Protein AF-A0A2V9LVH1-F1 (afdb_monomer_lite)

Secondary structure (DSSP, 8-state):
----GGGT---EEEHHHH-GGGTTS-SSHHHHHHHHHT-TT-SEEE-----SHHHHHHTT-

Sequence (61 aa):
MNVSWKKYMKVGLVQFMAFPQVLKGEGPVLETLEKVLTDDFFDVVEITTIKDPGVRAQAKK

Radius of gyration: 13.35 Å; chains: 1; bounding box: 30×20×40 Å

Foldseek 3Di:
DDDDCVVVDFAEEAQCVVVVVCVVLDDPQPVSLVVRVPDPNGPYYHYDHNPDVVVVVVSVD

pLDDT: mean 94.72, std 7.4, range [49.88, 98.31]

Structure (mmCIF, N/CA/C/O backbone):
data_AF-A0A2V9LVH1-F1
#
_entry.id   AF-A0A2V9LVH1-F1
#
loop_
_atom_site.group_PDB
_atom_site.id
_atom_site.type_symbol
_atom_site.label_atom_id
_atom_site.label_alt_id
_atom_site.label_comp_id
_atom_site.label_asym_id
_atom_site.label_entity_id
_atom_site.label_seq_id
_atom_site.pdbx_PDB_ins_code
_atom_site.Cartn_x
_atom_site.Cartn_y
_atom_site.Cartn_z
_atom_site.occupancy
_atom_site.B_iso_or_equiv
_atom_site.auth_seq_id
_atom_site.auth_comp_id
_atom_site.auth_asym_id
_atom_site.auth_atom_id
_atom_site.pdbx_PDB_model_num
ATOM 1 N N . MET A 1 1 ? 19.114 -1.657 -27.512 1.00 49.88 1 MET A N 1
ATOM 2 C CA . MET A 1 1 ? 17.975 -2.410 -26.943 1.00 49.88 1 MET A CA 1
ATOM 3 C C . MET A 1 1 ? 17.501 -1.679 -25.699 1.00 49.88 1 MET A C 1
ATOM 5 O O . MET A 1 1 ? 18.250 -1.659 -24.735 1.00 49.88 1 MET A O 1
ATOM 9 N N . ASN A 1 2 ? 16.309 -1.079 -25.714 1.00 73.75 2 ASN A N 1
ATOM 10 C CA . ASN A 1 2 ? 15.672 -0.567 -24.496 1.00 73.75 2 ASN A CA 1
ATOM 11 C C . ASN A 1 2 ? 14.675 -1.619 -24.018 1.00 73.75 2 ASN A C 1
ATOM 13 O O . ASN A 1 2 ? 13.535 -1.662 -24.468 1.00 73.75 2 ASN A O 1
ATOM 17 N N . VAL A 1 3 ? 15.146 -2.532 -23.175 1.00 78.94 3 VAL A N 1
ATOM 18 C CA . VAL A 1 3 ? 14.275 -3.481 -22.477 1.00 78.94 3 VAL A CA 1
ATOM 19 C C . VAL A 1 3 ? 13.721 -2.803 -21.227 1.00 78.94 3 VAL A C 1
ATOM 21 O O . VAL A 1 3 ? 14.459 -2.112 -20.525 1.00 78.94 3 VAL A O 1
ATOM 24 N N . SER A 1 4 ? 12.424 -2.983 -20.962 1.00 86.06 4 SER A N 1
ATOM 25 C CA . SER A 1 4 ? 11.785 -2.441 -19.758 1.00 86.06 4 SER A CA 1
ATOM 26 C C . SER A 1 4 ? 12.518 -2.915 -18.505 1.00 86.06 4 SER A C 1
ATOM 28 O O . SER A 1 4 ? 12.877 -4.091 -18.393 1.00 86.06 4 SER A O 1
ATOM 30 N N . TRP A 1 5 ? 12.707 -2.014 -17.541 1.00 87.31 5 TRP A N 1
ATOM 31 C CA . TRP A 1 5 ? 13.337 -2.332 -16.258 1.00 87.31 5 TRP A CA 1
ATOM 32 C C . TRP A 1 5 ? 12.548 -3.393 -15.487 1.00 87.31 5 TRP A C 1
ATOM 34 O O . TRP A 1 5 ? 13.152 -4.171 -14.751 1.00 87.31 5 TRP A O 1
ATOM 44 N N . LYS A 1 6 ? 11.240 -3.520 -15.766 1.00 88.38 6 LYS A N 1
ATOM 45 C CA . LYS A 1 6 ? 10.371 -4.591 -15.251 1.00 88.38 6 LYS A CA 1
ATOM 46 C C . LYS A 1 6 ? 10.888 -6.006 -15.551 1.00 88.38 6 LYS A C 1
ATOM 48 O O . LYS A 1 6 ? 10.522 -6.962 -14.880 1.00 88.38 6 LYS A O 1
ATOM 53 N N . LYS A 1 7 ? 11.778 -6.162 -16.544 1.00 90.94 7 LYS A N 1
ATOM 54 C CA . LYS A 1 7 ? 12.463 -7.433 -16.829 1.00 90.94 7 LYS A CA 1
ATOM 55 C C . LYS A 1 7 ? 13.445 -7.845 -15.725 1.00 90.94 7 LYS A C 1
ATOM 57 O O . LYS A 1 7 ? 13.712 -9.031 -15.563 1.00 90.94 7 LYS A O 1
ATOM 62 N N . TYR A 1 8 ? 14.013 -6.877 -15.011 1.00 94.12 8 TYR A N 1
ATOM 63 C CA . TYR A 1 8 ? 15.082 -7.089 -14.034 1.00 94.12 8 TYR A CA 1
ATOM 64 C C . TYR A 1 8 ? 14.633 -6.846 -12.592 1.00 94.12 8 TYR A C 1
ATOM 66 O O . TYR A 1 8 ? 15.286 -7.326 -11.669 1.00 94.12 8 TYR A O 1
ATOM 74 N N . MET A 1 9 ? 13.540 -6.110 -12.385 1.00 94.12 9 MET A N 1
ATOM 75 C CA . MET A 1 9 ? 13.019 -5.778 -11.060 1.00 94.12 9 MET A CA 1
ATOM 76 C C . MET A 1 9 ? 11.503 -5.620 -11.080 1.00 94.12 9 MET A C 1
ATOM 78 O O . MET A 1 9 ? 10.923 -5.345 -12.124 1.00 94.12 9 MET A O 1
ATOM 82 N N . LYS A 1 10 ? 10.879 -5.740 -9.907 1.00 95.12 10 LYS A N 1
ATOM 83 C CA . LYS A 1 10 ? 9.492 -5.326 -9.695 1.00 95.12 10 LYS A CA 1
ATOM 84 C C . LYS A 1 10 ? 9.487 -3.909 -9.148 1.00 95.12 10 LYS A C 1
ATOM 86 O O . LYS A 1 10 ? 10.113 -3.658 -8.119 1.00 95.12 10 LYS A O 1
ATOM 91 N N . VAL A 1 11 ? 8.814 -2.996 -9.834 1.00 94.81 11 VAL A N 1
ATOM 92 C CA . VAL A 1 11 ? 8.696 -1.608 -9.377 1.00 94.81 11 VAL A CA 1
ATOM 93 C C . VAL A 1 11 ? 7.563 -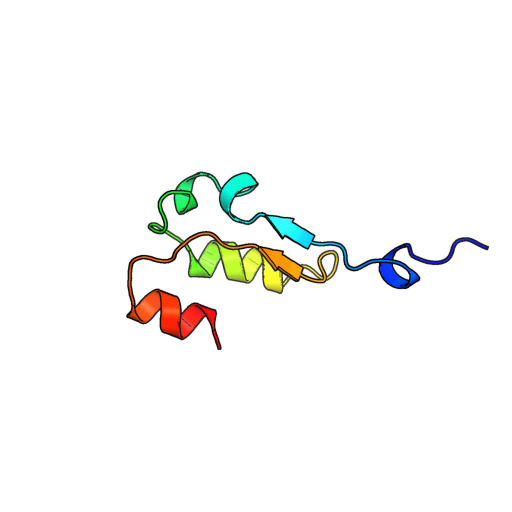1.543 -8.365 1.00 94.81 11 VAL A C 1
ATOM 95 O O . VAL A 1 11 ? 6.466 -2.010 -8.649 1.00 94.81 11 VAL A O 1
ATOM 98 N N . GLY A 1 12 ? 7.818 -0.995 -7.179 1.00 96.31 12 GLY A N 1
ATOM 99 C CA . GLY A 1 12 ? 6.809 -0.922 -6.128 1.00 96.31 12 GLY A CA 1
ATOM 100 C C . GLY A 1 12 ? 6.640 0.465 -5.527 1.00 96.31 12 GLY A C 1
ATOM 101 O O . GLY A 1 12 ? 7.503 1.329 -5.685 1.00 96.31 12 GLY A O 1
ATOM 102 N N . LEU A 1 13 ? 5.523 0.653 -4.825 1.00 98.00 13 LEU A N 1
ATOM 103 C CA . LEU A 1 13 ? 5.198 1.880 -4.103 1.00 98.00 13 LEU A CA 1
ATOM 104 C C . LEU A 1 13 ? 4.969 1.603 -2.618 1.00 98.00 13 LEU A C 1
ATOM 106 O O . LEU A 1 13 ? 4.249 0.677 -2.255 1.00 98.00 13 LEU A O 1
ATOM 110 N N . VAL A 1 14 ? 5.511 2.463 -1.759 1.00 98.12 14 VAL A N 1
ATOM 111 C CA . VAL A 1 14 ? 5.178 2.483 -0.331 1.00 98.12 14 VAL A CA 1
ATOM 112 C C . VAL A 1 14 ? 3.946 3.369 -0.132 1.00 98.12 14 VAL A C 1
ATOM 114 O O . VAL A 1 14 ? 4.046 4.598 -0.162 1.00 98.12 14 VAL A O 1
ATOM 117 N N . GLN A 1 15 ? 2.772 2.756 0.051 1.00 98.25 15 GLN A N 1
ATOM 118 C CA . GLN A 1 15 ? 1.467 3.432 0.037 1.00 98.25 15 GLN A CA 1
ATOM 119 C C . GLN A 1 15 ? 1.424 4.624 0.996 1.00 98.25 15 GLN A C 1
ATOM 121 O O . GLN A 1 15 ? 1.040 5.719 0.603 1.00 98.25 15 GLN A O 1
ATOM 126 N N . PHE A 1 16 ? 1.850 4.447 2.247 1.00 97.62 16 PHE A N 1
ATOM 127 C CA . PHE A 1 16 ? 1.752 5.495 3.267 1.00 97.62 16 PHE A CA 1
ATOM 128 C C . PHE A 1 16 ? 2.730 6.661 3.069 1.00 97.62 16 PHE A C 1
ATOM 130 O O . PHE A 1 16 ? 2.538 7.718 3.666 1.00 97.62 16 PHE A O 1
ATOM 137 N N . MET A 1 17 ? 3.763 6.489 2.239 1.00 97.81 17 MET A N 1
ATOM 138 C CA . MET A 1 17 ? 4.657 7.585 1.857 1.00 97.81 17 MET A CA 1
ATOM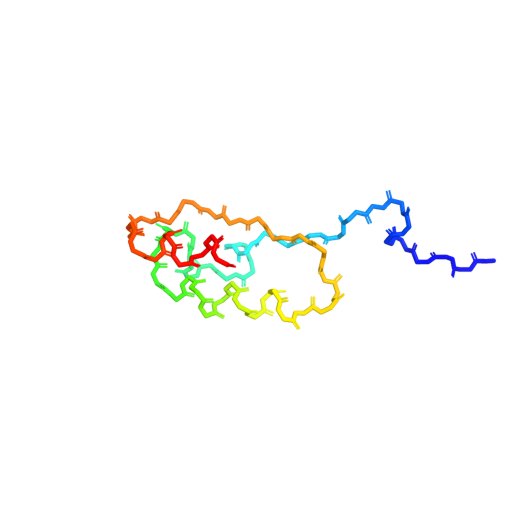 139 C C . MET A 1 17 ? 4.021 8.458 0.769 1.00 97.81 17 MET A C 1
ATOM 141 O O . MET A 1 17 ? 4.188 9.674 0.792 1.00 97.81 17 MET A O 1
ATOM 145 N N . ALA A 1 18 ? 3.255 7.857 -0.149 1.00 97.75 18 ALA A N 1
ATOM 146 C CA . ALA A 1 18 ? 2.479 8.578 -1.163 1.00 97.75 18 ALA A CA 1
ATOM 147 C C . ALA A 1 18 ? 1.143 9.125 -0.625 1.00 97.75 18 ALA A C 1
ATOM 149 O O . ALA A 1 18 ? 0.665 10.163 -1.078 1.00 97.75 18 ALA A O 1
ATOM 150 N N . PHE A 1 19 ? 0.561 8.448 0.366 1.00 97.88 19 PHE A N 1
ATOM 151 C CA . PHE A 1 19 ? -0.706 8.787 1.011 1.00 97.88 19 PHE A CA 1
ATOM 152 C C . PHE A 1 19 ? -0.511 8.928 2.534 1.00 97.88 19 PHE A C 1
ATOM 154 O O . PHE A 1 19 ? -0.881 8.029 3.295 1.00 97.88 19 PHE A O 1
ATOM 161 N N . PRO A 1 20 ? 0.048 10.050 3.028 1.00 97.50 20 PRO A N 1
ATOM 162 C CA . PRO A 1 20 ? 0.353 10.228 4.452 1.00 97.50 20 PRO A CA 1
ATOM 163 C C . PRO A 1 20 ? -0.856 10.090 5.386 1.00 97.50 20 PRO A C 1
ATOM 165 O O . PRO A 1 20 ? -0.699 9.758 6.560 1.00 97.50 20 PRO A O 1
ATOM 168 N N . GLN A 1 21 ? -2.074 10.298 4.879 1.00 97.81 21 GLN A N 1
ATOM 169 C CA . GLN A 1 21 ? -3.308 10.126 5.641 1.00 97.81 21 GLN A CA 1
ATOM 170 C C . GLN A 1 21 ? -3.538 8.686 6.125 1.00 97.81 21 GLN A C 1
ATOM 172 O O . GLN A 1 21 ? -4.251 8.506 7.107 1.00 97.81 21 GLN A O 1
ATOM 177 N N . VAL A 1 22 ? -2.917 7.680 5.492 1.00 97.88 22 VAL A N 1
ATOM 178 C CA . VAL A 1 22 ? -3.008 6.274 5.928 1.00 97.88 22 VAL A CA 1
ATOM 179 C C . VAL A 1 22 ? -1.817 5.808 6.769 1.00 97.88 22 VAL A C 1
ATOM 181 O O . VAL A 1 22 ? -1.781 4.657 7.198 1.00 97.88 22 VAL A O 1
ATOM 184 N N . LEU A 1 23 ? -0.854 6.690 7.070 1.00 97.62 23 LEU A N 1
ATOM 185 C CA . LEU A 1 23 ? 0.380 6.359 7.801 1.00 97.62 23 LEU A CA 1
ATOM 186 C C . LEU A 1 23 ? 0.132 5.661 9.142 1.00 97.62 23 LEU A C 1
ATOM 188 O O . LEU A 1 23 ? 0.885 4.772 9.535 1.00 97.62 23 LEU A O 1
ATOM 192 N N . LYS A 1 24 ? -0.933 6.052 9.844 1.00 97.44 24 LYS A N 1
ATOM 193 C CA . LYS A 1 24 ? -1.285 5.493 11.155 1.00 97.44 24 LYS A CA 1
ATOM 194 C C . LYS A 1 24 ? -2.100 4.198 11.075 1.00 97.44 24 LYS A C 1
ATOM 196 O O . LYS A 1 24 ? -2.529 3.714 12.120 1.00 97.44 24 LYS A O 1
ATOM 201 N N . GLY A 1 25 ? -2.320 3.641 9.883 1.00 96.31 25 GLY A N 1
ATOM 202 C CA . GLY A 1 25 ? -3.112 2.422 9.709 1.00 96.31 25 GLY A CA 1
ATOM 203 C C . GLY A 1 25 ? -4.622 2.615 9.794 1.00 96.31 25 GLY A C 1
ATOM 204 O O . GLY A 1 25 ? -5.350 1.669 10.101 1.00 96.31 25 GLY A O 1
ATOM 205 N N . GLU A 1 26 ? -5.065 3.851 9.582 1.00 96.81 26 GLU A N 1
ATOM 206 C CA . GLU A 1 26 ? -6.441 4.339 9.676 1.00 96.81 26 GLU A CA 1
ATOM 207 C C . GLU A 1 26 ? -6.739 5.232 8.460 1.00 96.81 26 GLU A C 1
ATOM 209 O O . GLU A 1 26 ? -5.849 5.510 7.656 1.00 96.81 26 GLU A O 1
ATOM 214 N N . GLY A 1 27 ? -7.979 5.708 8.331 1.00 96.19 27 GLY A N 1
ATOM 215 C CA . GLY A 1 27 ? -8.388 6.559 7.214 1.00 96.19 27 GLY A CA 1
ATOM 216 C C . GLY A 1 27 ? -8.716 5.754 5.947 1.00 96.19 27 GLY A C 1
ATOM 217 O O . GLY A 1 27 ? -9.116 4.593 6.057 1.00 96.19 27 GLY A O 1
ATOM 218 N N . PRO A 1 28 ? -8.579 6.354 4.749 1.00 97.88 28 PRO A N 1
ATOM 219 C CA . PRO A 1 28 ? -9.040 5.768 3.487 1.00 97.88 28 PRO A CA 1
ATOM 220 C C . PRO A 1 28 ? -8.042 4.738 2.924 1.00 97.88 28 PRO A C 1
ATOM 222 O O . PRO A 1 28 ? -7.419 4.935 1.875 1.00 97.88 28 PRO A O 1
ATOM 225 N N . VAL A 1 29 ? -7.805 3.664 3.682 1.00 97.94 29 VAL A N 1
ATOM 226 C CA . VAL A 1 29 ? -6.802 2.638 3.358 1.00 97.94 29 VAL A CA 1
ATOM 227 C C . VAL A 1 29 ? -7.149 1.905 2.067 1.00 97.94 29 VAL A C 1
ATOM 229 O O . VAL A 1 29 ? -6.269 1.746 1.226 1.00 97.94 29 VAL A O 1
ATOM 232 N N . LEU A 1 30 ? -8.401 1.473 1.893 1.00 98.06 30 LEU A N 1
ATOM 233 C CA . LEU A 1 30 ? -8.800 0.681 0.724 1.00 98.06 30 LEU A CA 1
ATOM 234 C C . LEU A 1 30 ? -8.817 1.533 -0.537 1.00 98.06 30 LEU A C 1
ATOM 236 O O . LEU A 1 30 ? -8.301 1.110 -1.559 1.00 98.06 30 LEU A O 1
ATOM 240 N N . GLU A 1 31 ? -9.321 2.758 -0.449 1.00 98.31 31 GLU A N 1
ATOM 241 C CA . GLU A 1 31 ? -9.442 3.666 -1.585 1.00 98.31 31 GLU A CA 1
ATOM 242 C C . GLU A 1 31 ? -8.069 4.102 -2.101 1.00 98.31 31 GLU A C 1
ATOM 244 O O . GLU A 1 31 ? -7.853 4.249 -3.302 1.00 98.31 31 GLU A O 1
ATOM 249 N N . THR A 1 32 ? -7.115 4.335 -1.196 1.00 98.25 32 THR A N 1
ATOM 250 C CA . THR A 1 32 ? -5.739 4.654 -1.602 1.00 98.25 32 THR A CA 1
ATOM 251 C C . THR A 1 32 ? -4.981 3.418 -2.073 1.00 98.25 32 THR A C 1
ATOM 253 O O . THR A 1 32 ? -4.147 3.551 -2.961 1.00 98.25 32 THR A O 1
ATOM 256 N N . LEU A 1 33 ? -5.277 2.232 -1.533 1.00 97.81 33 LEU A N 1
ATOM 257 C CA . LEU A 1 33 ? -4.695 0.972 -1.991 1.00 97.81 33 LEU A CA 1
ATOM 258 C C . LEU A 1 33 ? -5.182 0.629 -3.403 1.00 97.81 33 LEU A C 1
ATOM 260 O O . LEU A 1 33 ? -4.362 0.342 -4.268 1.00 97.81 33 LEU A O 1
ATOM 264 N N . GLU A 1 34 ? -6.487 0.737 -3.652 1.00 97.75 34 GLU A N 1
ATOM 265 C CA . GLU A 1 34 ? -7.114 0.511 -4.956 1.00 97.75 34 GLU A CA 1
ATOM 266 C C . GLU A 1 34 ? -6.467 1.380 -6.033 1.00 97.75 34 GLU A C 1
ATOM 268 O O . GLU A 1 34 ? -6.058 0.8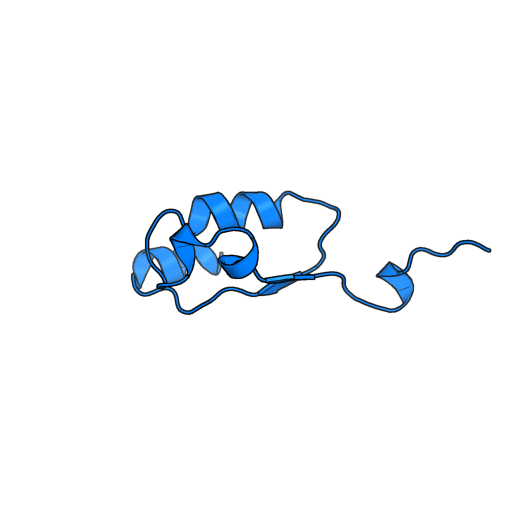52 -7.059 1.00 97.75 34 GLU A O 1
ATOM 273 N N . LYS A 1 35 ? -6.240 2.673 -5.759 1.00 97.75 35 LYS A N 1
ATOM 274 C CA . LYS A 1 35 ? -5.533 3.572 -6.690 1.00 97.75 35 LYS A CA 1
ATOM 275 C C . LYS A 1 35 ? -4.171 3.040 -7.133 1.00 97.75 35 LYS A C 1
ATOM 277 O O . LYS A 1 35 ? -3.826 3.199 -8.297 1.00 97.75 35 LYS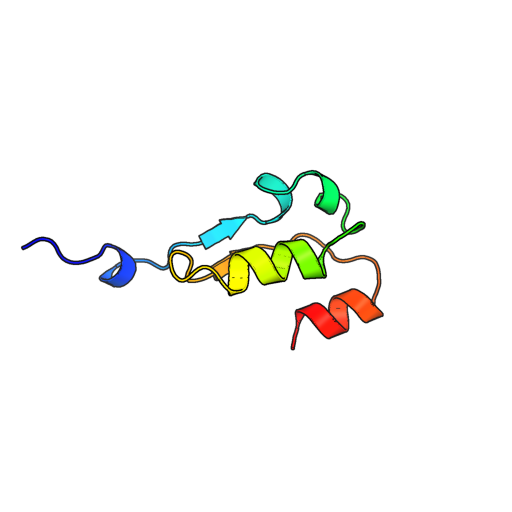 A O 1
ATOM 282 N N . VAL A 1 36 ? -3.402 2.444 -6.218 1.00 97.56 36 VAL A N 1
ATOM 283 C CA . VAL A 1 36 ? -2.083 1.869 -6.536 1.00 97.56 36 VAL A CA 1
ATOM 284 C C . VAL A 1 36 ? -2.232 0.548 -7.282 1.00 97.56 36 VAL A C 1
ATOM 286 O O . VAL A 1 36 ? -1.497 0.301 -8.228 1.00 97.56 36 VAL A O 1
ATOM 289 N N . LEU A 1 37 ? -3.185 -0.295 -6.877 1.00 96.25 37 LEU A N 1
ATOM 290 C CA . LEU A 1 37 ? -3.430 -1.594 -7.506 1.00 96.25 37 LEU A CA 1
ATOM 291 C C . LEU A 1 37 ? -3.959 -1.473 -8.940 1.00 96.25 37 LEU A C 1
ATOM 293 O O . LEU A 1 37 ? -3.708 -2.357 -9.752 1.00 96.25 37 LEU A O 1
ATOM 297 N N . THR A 1 38 ? -4.683 -0.397 -9.254 1.00 96.81 38 THR A N 1
ATOM 298 C CA . THR A 1 38 ? -5.193 -0.115 -10.604 1.00 96.81 38 THR A CA 1
ATOM 299 C C . THR A 1 38 ? -4.189 0.612 -11.502 1.00 96.81 38 THR A C 1
ATOM 301 O O . THR A 1 38 ? -4.530 0.957 -12.631 1.00 96.81 38 THR A O 1
ATOM 304 N N . ASP A 1 39 ? -2.981 0.899 -11.012 1.00 96.75 39 ASP A N 1
ATOM 305 C CA . ASP A 1 39 ? -1.929 1.560 -11.783 1.00 96.75 39 ASP A CA 1
ATOM 306 C C . ASP A 1 39 ? -0.954 0.524 -12.363 1.00 96.75 39 ASP A C 1
ATOM 308 O O . ASP A 1 39 ? -0.124 -0.047 -11.654 1.00 96.75 39 ASP A O 1
ATOM 312 N N . ASP A 1 40 ? -1.019 0.328 -13.683 1.00 95.00 40 ASP A N 1
ATOM 313 C CA . ASP A 1 40 ? -0.193 -0.631 -14.431 1.00 95.00 40 ASP A CA 1
ATOM 314 C C . ASP A 1 40 ? 1.323 -0.353 -14.350 1.00 95.00 40 ASP A C 1
ATOM 316 O O . ASP A 1 40 ? 2.151 -1.184 -14.758 1.00 95.00 40 ASP A O 1
ATOM 320 N N . PHE A 1 41 ? 1.733 0.818 -13.851 1.00 94.12 41 PHE A N 1
ATOM 321 C CA . PHE A 1 41 ? 3.139 1.128 -13.633 1.00 94.12 41 PHE A CA 1
ATOM 322 C C . PHE A 1 41 ? 3.736 0.300 -12.491 1.00 94.12 41 PHE A C 1
ATOM 324 O O . PHE A 1 41 ? 4.866 -0.180 -12.629 1.00 94.12 41 PHE A O 1
ATOM 331 N N . PHE A 1 42 ? 2.998 0.074 -11.404 1.00 95.88 42 PHE A N 1
ATOM 332 C CA . PHE A 1 42 ? 3.505 -0.624 -10.225 1.00 95.88 42 PHE A CA 1
ATOM 333 C C . PHE A 1 42 ? 3.204 -2.124 -10.281 1.00 95.88 42 PHE A C 1
ATOM 335 O O . PHE A 1 42 ? 2.134 -2.562 -10.675 1.00 95.88 42 PHE A O 1
ATOM 342 N N . ASP A 1 43 ? 4.173 -2.928 -9.859 1.00 95.69 43 ASP A N 1
ATOM 343 C CA . ASP A 1 43 ? 4.060 -4.384 -9.777 1.00 95.69 43 ASP A CA 1
ATOM 344 C C . ASP A 1 43 ? 3.791 -4.857 -8.336 1.00 95.69 43 ASP A C 1
ATOM 346 O O . ASP A 1 43 ? 3.393 -6.002 -8.117 1.00 95.69 43 ASP A O 1
ATOM 350 N N . VAL A 1 44 ? 4.087 -4.012 -7.339 1.00 96.69 44 VAL A N 1
ATOM 351 C CA . VAL A 1 44 ? 3.972 -4.322 -5.905 1.00 96.69 44 VAL A CA 1
ATOM 352 C C . VAL A 1 44 ? 3.589 -3.064 -5.123 1.00 96.69 44 VAL A C 1
ATOM 354 O O . VAL A 1 44 ? 4.023 -1.960 -5.442 1.00 96.69 44 VAL A O 1
ATOM 357 N N . VAL A 1 45 ? 2.834 -3.229 -4.040 1.00 97.56 45 VAL A N 1
ATOM 358 C CA . VAL A 1 45 ? 2.558 -2.169 -3.067 1.00 97.56 45 VAL A CA 1
ATOM 359 C C . VAL A 1 45 ? 2.952 -2.627 -1.665 1.00 97.56 45 VAL A C 1
ATOM 361 O O . VAL A 1 45 ? 2.625 -3.736 -1.245 1.00 97.56 45 VAL A O 1
ATOM 364 N N . GLU A 1 46 ? 3.673 -1.773 -0.945 1.00 97.75 46 GLU A N 1
ATOM 365 C CA . GLU A 1 46 ? 3.949 -1.932 0.479 1.00 97.75 46 GLU A CA 1
ATOM 366 C C . GLU A 1 46 ? 2.945 -1.102 1.279 1.00 97.75 46 GLU A C 1
ATOM 368 O O . GLU A 1 46 ? 2.760 0.094 1.036 1.00 97.75 46 GLU A O 1
ATOM 373 N N . ILE A 1 47 ? 2.305 -1.744 2.251 1.00 96.62 47 ILE A N 1
ATOM 374 C CA . ILE A 1 47 ? 1.303 -1.135 3.121 1.00 96.62 47 ILE A CA 1
ATOM 375 C C . ILE A 1 47 ? 1.790 -1.167 4.569 1.00 96.62 47 ILE A C 1
ATOM 377 O O . ILE A 1 47 ? 2.501 -2.083 4.981 1.00 96.62 47 ILE A O 1
ATOM 381 N N . THR A 1 48 ? 1.387 -0.175 5.360 1.00 96.00 48 THR A N 1
ATOM 382 C CA . THR A 1 48 ? 1.619 -0.189 6.812 1.00 96.00 48 THR A CA 1
ATOM 383 C C . THR A 1 48 ? 0.608 -1.107 7.517 1.00 96.00 48 THR A C 1
ATOM 385 O O . THR A 1 48 ? -0.257 -1.724 6.893 1.00 96.00 48 THR A O 1
ATOM 388 N N . THR A 1 49 ? 0.691 -1.200 8.846 1.00 96.62 49 THR A N 1
ATOM 389 C CA . THR A 1 49 ? -0.306 -1.913 9.657 1.00 96.62 49 THR A CA 1
ATOM 390 C C . THR A 1 49 ? -1.700 -1.348 9.400 1.00 96.62 49 THR A C 1
ATOM 392 O O . THR A 1 49 ? -1.899 -0.154 9.556 1.00 96.62 49 THR A O 1
ATOM 395 N N . ILE A 1 50 ? -2.680 -2.199 9.096 1.00 98.12 50 ILE A N 1
ATOM 396 C CA . ILE A 1 50 ? -4.102 -1.825 9.063 1.00 98.12 50 ILE A CA 1
ATOM 397 C C . ILE A 1 50 ? -4.724 -2.205 10.408 1.00 98.12 50 ILE A C 1
ATOM 399 O O . ILE A 1 50 ? -4.738 -3.390 10.776 1.00 98.12 50 ILE A O 1
ATOM 403 N N . LYS A 1 51 ? -5.203 -1.205 11.158 1.00 97.75 51 LYS A N 1
ATOM 404 C CA . LYS A 1 51 ? -5.722 -1.409 12.519 1.00 97.75 51 LYS A CA 1
ATOM 405 C C . LYS A 1 51 ? -7.077 -2.098 12.533 1.00 97.75 51 LYS A C 1
ATOM 407 O O . LYS A 1 51 ? -7.270 -3.031 13.311 1.00 97.75 51 LYS A O 1
ATOM 412 N N . ASP A 1 52 ? -7.990 -1.657 11.672 1.00 97.75 52 ASP A N 1
ATOM 413 C CA . ASP A 1 52 ? -9.314 -2.258 11.572 1.00 97.75 52 ASP A CA 1
ATOM 414 C C . ASP A 1 52 ? -9.198 -3.678 10.974 1.00 97.75 52 ASP A C 1
ATOM 416 O O . ASP A 1 52 ? -8.697 -3.845 9.855 1.00 97.75 52 ASP A O 1
ATOM 420 N N . PRO A 1 53 ? -9.6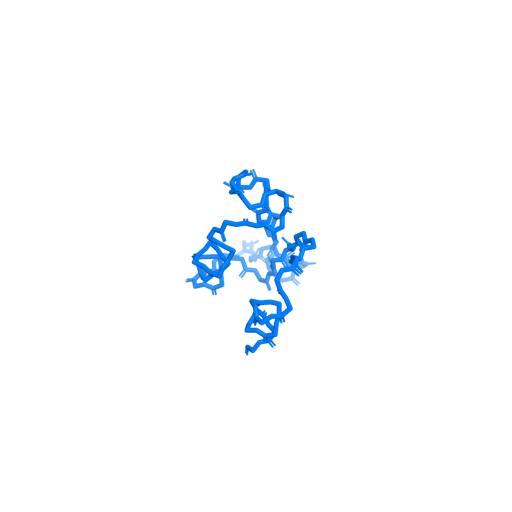21 -4.729 11.701 1.00 97.62 53 PRO A N 1
ATOM 421 C CA . PRO A 1 53 ? -9.485 -6.105 11.236 1.00 97.62 53 PRO A CA 1
ATOM 422 C C . PRO A 1 53 ? -10.368 -6.421 10.020 1.00 97.62 53 PRO A C 1
ATOM 424 O O . PRO A 1 53 ? -9.982 -7.269 9.214 1.00 97.62 53 PRO A O 1
ATOM 427 N N . GLY A 1 54 ? -11.515 -5.754 9.867 1.00 98.00 54 GLY A N 1
ATOM 428 C CA . GLY A 1 54 ? -12.407 -5.890 8.718 1.00 98.00 54 GLY A CA 1
ATOM 429 C C . GLY A 1 54 ? -11.817 -5.252 7.464 1.00 98.00 54 GLY A C 1
ATOM 430 O O . GLY A 1 54 ? -11.791 -5.886 6.411 1.00 98.00 54 GLY A O 1
ATOM 431 N N . VAL A 1 55 ? -11.248 -4.051 7.587 1.00 97.94 55 VAL A N 1
ATOM 432 C CA . VAL A 1 55 ? -10.492 -3.396 6.504 1.00 97.94 55 VAL A CA 1
ATOM 433 C C . VAL A 1 55 ? -9.275 -4.238 6.126 1.00 97.94 55 VAL A C 1
ATOM 435 O O . VAL A 1 55 ? -9.031 -4.493 4.949 1.00 97.94 55 VAL A O 1
ATOM 438 N N . ARG A 1 56 ? -8.544 -4.764 7.115 1.00 97.56 56 ARG A N 1
ATOM 439 C CA . ARG A 1 56 ? -7.390 -5.643 6.880 1.00 97.56 56 ARG A CA 1
ATOM 440 C C . ARG A 1 56 ? -7.773 -6.939 6.168 1.00 97.56 56 ARG A C 1
ATOM 442 O O . ARG A 1 56 ? -6.971 -7.467 5.406 1.00 97.56 56 ARG A O 1
ATOM 449 N N . ALA A 1 57 ? -8.957 -7.483 6.438 1.00 97.56 57 ALA A N 1
ATOM 450 C CA . ALA A 1 57 ? -9.459 -8.654 5.728 1.00 97.56 57 ALA A CA 1
ATOM 451 C C . ALA A 1 57 ? -9.827 -8.323 4.274 1.00 97.56 57 ALA A C 1
ATOM 453 O O . ALA A 1 57 ? -9.590 -9.143 3.394 1.00 97.56 57 ALA A O 1
ATOM 454 N N . GLN A 1 58 ? -10.373 -7.130 4.020 1.00 97.25 58 GLN A N 1
ATOM 455 C CA . GLN A 1 58 ? -10.695 -6.665 2.669 1.00 97.25 58 GLN A CA 1
ATOM 456 C C . GLN A 1 58 ? -9.441 -6.390 1.836 1.00 97.25 58 GLN A C 1
ATOM 458 O O . GLN A 1 58 ? -9.381 -6.836 0.701 1.00 97.25 58 GLN A O 1
ATOM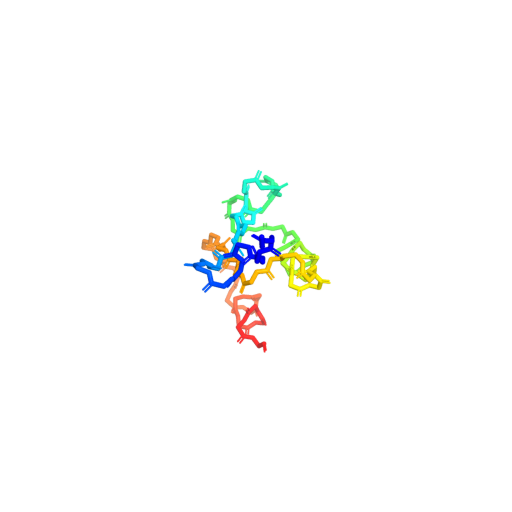 463 N N . ALA A 1 59 ? -8.407 -5.777 2.418 1.00 95.88 59 ALA A N 1
ATOM 464 C CA . ALA A 1 59 ? -7.145 -5.476 1.733 1.00 95.88 59 ALA A CA 1
ATOM 465 C C . ALA A 1 59 ? -6.347 -6.717 1.269 1.00 95.88 59 ALA A C 1
ATOM 467 O O . ALA A 1 59 ? -5.355 -6.576 0.563 1.00 95.88 59 ALA A O 1
ATOM 468 N N . LYS A 1 60 ? -6.731 -7.925 1.707 1.00 92.44 60 LYS A N 1
ATOM 469 C CA . LYS A 1 60 ? -6.099 -9.198 1.315 1.00 92.44 60 LYS A CA 1
ATOM 470 C C . LYS A 1 60 ? -6.791 -9.900 0.144 1.00 92.44 60 LYS A C 1
ATOM 472 O O . LYS A 1 60 ? -6.294 -10.942 -0.281 1.00 92.44 60 LYS A O 1
ATOM 477 N N . LYS A 1 61 ? -7.970 -9.427 -0.255 1.00 84.31 61 LYS A N 1
ATOM 478 C CA . LYS A 1 61 ? -8.753 -10.004 -1.351 1.00 84.31 61 LYS A CA 1
ATOM 479 C C . LYS A 1 61 ? -8.263 -9.456 -2.679 1.00 84.31 61 LYS A C 1
ATOM 481 O O . LYS A 1 61 ? -8.279 -10.256 -3.635 1.00 84.31 61 LYS A O 1
#